Protein AF-A0A256B8X1-F1 (afdb_monomer_lite)

Sequence (48 aa):
MKSYLDQAIIDTYEIALALVVREIPLHYPDLPSDCPYSITQILDPQYF

pLDDT: mean 89.99, std 9.2, range [52.94, 97.19]

Foldseek 3Di:
DVVVLVVVVVVVVVVVLVVCVVPPVDDPVNDDPDDPDDPCLVPDPPND

Structure (mmCIF, N/CA/C/O backbone):
data_AF-A0A256B8X1-F1
#
_entry.id   AF-A0A256B8X1-F1
#
loop_
_atom_site.group_PDB
_atom_site.id
_atom_site.type_symbol
_atom_site.label_atom_id
_atom_site.label_alt_id
_atom_site.label_comp_id
_atom_site.label_asym_id
_atom_site.label_entity_id
_atom_site.label_seq_id
_atom_site.pdbx_PDB_ins_code
_atom_site.Cartn_x
_atom_site.Cartn_y
_atom_site.Cartn_z
_atom_site.occupancy
_atom_site.B_iso_or_equiv
_atom_site.auth_seq_id
_atom_site.auth_comp_id
_atom_site.auth_asym_id
_atom_site.auth_atom_id
_atom_site.pdbx_PDB_model_num
ATOM 1 N N . MET A 1 1 ? -16.014 12.015 9.556 1.00 52.94 1 MET A N 1
ATOM 2 C CA . MET A 1 1 ? -14.862 11.353 10.209 1.00 52.94 1 MET A CA 1
ATOM 3 C C . MET A 1 1 ? -14.315 10.168 9.412 1.00 52.94 1 MET A C 1
ATOM 5 O O . MET A 1 1 ? -13.106 10.029 9.397 1.00 52.94 1 MET A O 1
ATOM 9 N N . LYS A 1 2 ? -15.142 9.377 8.696 1.00 55.38 2 LYS A N 1
ATOM 10 C CA . LYS A 1 2 ? -14.652 8.322 7.776 1.00 55.38 2 LYS A CA 1
ATOM 11 C C . LYS A 1 2 ? -13.704 8.844 6.670 1.00 55.38 2 LYS A C 1
ATOM 13 O O . LYS A 1 2 ? -12.677 8.240 6.425 1.00 55.38 2 LYS A O 1
ATOM 18 N N . SER A 1 3 ? -13.968 10.034 6.123 1.00 75.00 3 SER A N 1
ATOM 19 C CA . SER A 1 3 ? -13.249 10.580 4.956 1.00 75.00 3 SER A CA 1
ATOM 20 C C . SER A 1 3 ? -11.760 10.905 5.138 1.00 75.00 3 SER A C 1
ATOM 22 O O . SER A 1 3 ? -11.048 10.970 4.147 1.00 75.00 3 SER A O 1
ATOM 24 N N . TYR A 1 4 ? -11.281 11.164 6.360 1.00 86.69 4 TYR A N 1
ATOM 25 C CA . TYR A 1 4 ? -9.866 11.514 6.563 1.00 86.69 4 TYR A CA 1
ATOM 26 C C . TYR A 1 4 ? -8.968 10.279 6.509 1.00 86.69 4 TYR A C 1
ATOM 28 O O . TYR A 1 4 ? -7.899 10.324 5.916 1.00 86.69 4 TYR A O 1
ATOM 36 N N . LEU A 1 5 ? -9.419 9.179 7.118 1.00 86.81 5 LEU A N 1
ATOM 37 C CA . LEU A 1 5 ? -8.658 7.937 7.141 1.00 86.81 5 LEU A CA 1
ATOM 38 C C . LEU A 1 5 ? -8.545 7.346 5.735 1.00 86.81 5 LEU A C 1
ATOM 40 O O . LEU A 1 5 ? -7.457 6.954 5.336 1.00 86.81 5 LEU A O 1
ATOM 44 N N . ASP A 1 6 ? -9.642 7.361 4.974 1.00 86.56 6 ASP A N 1
ATOM 45 C CA . ASP A 1 6 ? -9.653 6.885 3.589 1.00 86.56 6 ASP A CA 1
ATOM 46 C C . ASP A 1 6 ? -8.638 7.665 2.729 1.00 86.56 6 ASP A C 1
ATOM 48 O O . ASP A 1 6 ? -7.820 7.060 2.040 1.00 86.56 6 ASP A O 1
ATOM 52 N N . GLN A 1 7 ? -8.619 9.001 2.838 1.00 89.88 7 GLN A N 1
ATOM 53 C CA . GLN A 1 7 ? -7.661 9.839 2.110 1.00 89.88 7 GLN A CA 1
ATOM 54 C C . GLN A 1 7 ? -6.218 9.614 2.576 1.00 89.88 7 GLN A C 1
ATOM 56 O O . GLN A 1 7 ? -5.323 9.479 1.751 1.00 89.88 7 GLN A O 1
ATOM 61 N N . ALA A 1 8 ? -5.988 9.512 3.888 1.00 90.38 8 ALA A N 1
ATOM 62 C CA . ALA A 1 8 ? -4.651 9.286 4.427 1.00 90.38 8 ALA A CA 1
ATOM 63 C C . ALA A 1 8 ? -4.040 7.967 3.924 1.00 90.38 8 ALA A C 1
ATOM 65 O O . ALA A 1 8 ? -2.832 7.897 3.710 1.00 90.38 8 ALA A O 1
ATOM 66 N N . ILE A 1 9 ? -4.856 6.930 3.710 1.00 91.31 9 ILE A N 1
ATOM 67 C CA . ILE A 1 9 ? -4.399 5.646 3.164 1.00 91.31 9 ILE A CA 1
ATOM 68 C C . ILE A 1 9 ? -4.042 5.763 1.681 1.00 91.31 9 ILE A C 1
ATOM 70 O O . ILE A 1 9 ? -3.015 5.220 1.280 1.00 91.31 9 ILE A O 1
ATOM 74 N N . ILE A 1 10 ? -4.833 6.496 0.893 1.00 91.69 10 ILE A N 1
ATOM 75 C CA . ILE A 1 10 ? -4.523 6.777 -0.518 1.00 91.69 10 ILE A CA 1
ATOM 76 C C . ILE A 1 10 ? -3.193 7.531 -0.621 1.00 91.69 10 ILE A C 1
ATOM 78 O O . ILE A 1 10 ? -2.273 7.057 -1.285 1.00 91.69 10 ILE A O 1
ATOM 82 N N . ASP A 1 11 ? -3.051 8.635 0.118 1.00 93.44 11 ASP A N 1
ATOM 83 C CA . ASP A 1 11 ? -1.837 9.460 0.109 1.00 93.44 11 ASP A CA 1
ATOM 84 C C . ASP A 1 11 ? -0.608 8.641 0.543 1.00 93.44 11 ASP A C 1
ATOM 86 O O . ASP A 1 11 ? 0.468 8.716 -0.052 1.00 93.44 11 ASP A O 1
ATOM 90 N N . THR A 1 12 ? -0.768 7.809 1.577 1.00 93.44 12 THR A N 1
ATOM 91 C CA . THR A 1 12 ? 0.307 6.934 2.064 1.00 93.44 12 THR A CA 1
ATOM 92 C C . THR A 1 12 ? 0.691 5.886 1.021 1.00 93.44 12 THR A C 1
ATOM 94 O O . THR A 1 12 ? 1.876 5.586 0.874 1.00 93.44 12 THR A O 1
ATOM 97 N N . TYR A 1 13 ? -0.278 5.337 0.282 1.00 95.62 13 TYR A N 1
ATOM 98 C CA . TYR A 1 13 ? -0.007 4.364 -0.771 1.00 95.62 13 TYR A CA 1
ATOM 99 C C . TYR A 1 13 ? 0.787 4.983 -1.927 1.00 95.62 13 TYR A C 1
ATOM 101 O O . TYR A 1 13 ? 1.785 4.405 -2.353 1.00 95.62 13 TYR A O 1
ATOM 109 N N . GLU A 1 14 ? 0.433 6.193 -2.367 1.00 95.62 14 GLU A N 1
ATOM 110 C CA . GLU A 1 14 ? 1.192 6.923 -3.393 1.00 95.62 14 GLU A CA 1
ATOM 111 C C . GLU A 1 14 ? 2.641 7.197 -2.955 1.00 95.62 14 GLU A C 1
ATOM 113 O O . GLU A 1 14 ? 3.584 6.994 -3.727 1.00 95.62 14 GLU A O 1
ATOM 118 N N . ILE A 1 15 ? 2.845 7.587 -1.691 1.00 96.06 15 ILE A N 1
ATOM 119 C CA . ILE A 1 15 ? 4.187 7.777 -1.117 1.00 96.06 15 ILE A CA 1
ATOM 120 C C . ILE A 1 15 ? 4.962 6.453 -1.081 1.00 96.06 15 ILE A C 1
ATOM 122 O O . ILE A 1 15 ? 6.154 6.431 -1.400 1.00 96.06 15 ILE A O 1
ATOM 126 N N . ALA A 1 16 ? 4.309 5.346 -0.721 1.00 94.81 16 ALA A N 1
ATOM 127 C CA . ALA A 1 16 ? 4.932 4.026 -0.702 1.00 94.81 16 ALA A CA 1
ATOM 128 C C . ALA A 1 16 ? 5.350 3.569 -2.110 1.00 94.81 16 ALA A C 1
ATOM 130 O O . ALA A 1 16 ? 6.460 3.066 -2.277 1.00 94.81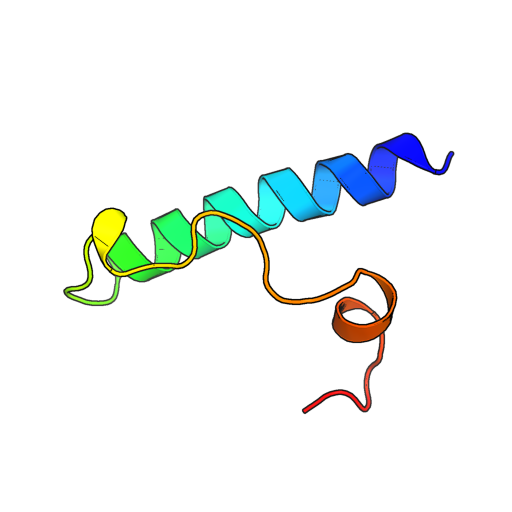 16 ALA A O 1
ATOM 131 N N . LEU A 1 17 ? 4.521 3.803 -3.134 1.00 95.94 17 LEU A N 1
ATOM 132 C CA . LEU A 1 17 ? 4.884 3.539 -4.530 1.00 95.94 17 LEU A CA 1
ATOM 133 C C . LEU A 1 17 ? 6.113 4.354 -4.951 1.00 95.94 17 LEU A C 1
ATOM 135 O O . LEU A 1 17 ? 7.055 3.801 -5.518 1.00 95.94 17 LEU A O 1
ATOM 139 N N . ALA A 1 18 ? 6.146 5.648 -4.620 1.00 95.44 18 ALA A N 1
ATOM 140 C CA . ALA A 1 18 ? 7.295 6.502 -4.914 1.00 95.44 18 ALA A CA 1
ATOM 141 C C . ALA A 1 18 ? 8.575 6.025 -4.206 1.00 95.44 18 ALA A C 1
ATOM 143 O O . ALA A 1 18 ? 9.660 6.076 -4.788 1.00 95.44 18 ALA A O 1
ATOM 144 N N . LEU A 1 19 ? 8.454 5.532 -2.970 1.00 96.56 19 LEU A N 1
ATOM 145 C CA . LEU A 1 19 ? 9.563 4.945 -2.221 1.00 96.56 19 LEU A CA 1
ATOM 146 C C . LEU A 1 19 ? 10.096 3.684 -2.909 1.00 96.56 19 LEU A C 1
ATOM 148 O O . LEU A 1 19 ? 11.303 3.568 -3.114 1.00 96.56 19 LEU A O 1
ATOM 152 N N . VAL A 1 20 ? 9.200 2.781 -3.319 1.00 96.06 20 VAL A N 1
ATOM 153 C CA . VAL A 1 20 ? 9.552 1.546 -4.033 1.00 96.06 20 VAL A CA 1
ATOM 154 C C . VAL A 1 20 ? 10.276 1.861 -5.338 1.00 96.06 20 VAL A C 1
ATOM 156 O O . VAL A 1 20 ? 11.363 1.338 -5.550 1.00 96.06 20 VAL A 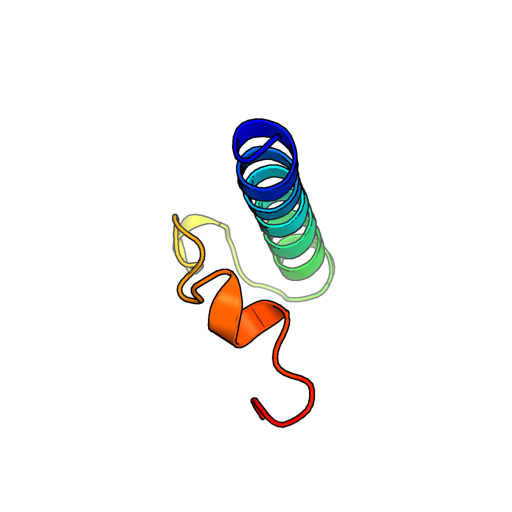O 1
ATOM 159 N N . VAL A 1 21 ? 9.741 2.754 -6.174 1.00 95.88 21 VAL A N 1
ATOM 160 C CA . VAL A 1 21 ? 10.376 3.147 -7.448 1.00 95.88 21 VAL A CA 1
ATOM 161 C C . VAL A 1 21 ? 11.740 3.814 -7.231 1.00 95.88 21 VAL A C 1
ATOM 163 O O . VAL A 1 21 ? 12.637 3.694 -8.063 1.00 95.88 21 VAL A O 1
ATOM 166 N N . ARG A 1 22 ? 11.916 4.540 -6.120 1.00 95.62 22 ARG A N 1
ATOM 167 C CA . ARG A 1 22 ? 13.191 5.187 -5.786 1.00 95.62 22 ARG A CA 1
ATOM 168 C C . ARG A 1 22 ? 14.257 4.186 -5.342 1.00 95.62 22 ARG A C 1
ATOM 170 O O . ARG A 1 22 ? 15.427 4.377 -5.663 1.00 95.62 22 ARG A O 1
ATOM 177 N N . GLU A 1 23 ? 13.881 3.191 -4.545 1.00 97.19 23 GLU A N 1
ATOM 178 C CA . GLU A 1 23 ? 14.830 2.309 -3.848 1.00 97.19 23 GLU A CA 1
ATOM 179 C C . GLU A 1 23 ? 15.035 0.960 -4.541 1.00 97.19 23 GLU A C 1
ATOM 181 O O . GLU A 1 23 ? 16.076 0.324 -4.372 1.00 97.19 23 GLU A O 1
ATOM 186 N N . ILE A 1 24 ? 14.066 0.534 -5.344 1.00 93.69 24 ILE A N 1
ATOM 187 C CA . ILE A 1 24 ? 14.037 -0.747 -6.044 1.00 93.69 24 ILE A CA 1
ATOM 188 C C . ILE A 1 24 ? 13.934 -0.450 -7.549 1.00 93.69 24 ILE A C 1
ATOM 190 O O . ILE A 1 24 ? 13.214 0.473 -7.926 1.00 93.69 24 ILE A O 1
ATOM 194 N N . PRO A 1 25 ? 14.611 -1.205 -8.442 1.00 90.31 25 PRO A N 1
ATOM 195 C CA . PRO A 1 25 ? 14.538 -1.006 -9.895 1.00 90.31 25 PRO A CA 1
ATOM 196 C C . PRO A 1 25 ? 13.203 -1.502 -10.488 1.00 90.31 25 PRO A C 1
ATOM 198 O O . PRO A 1 25 ? 13.185 -2.279 -11.438 1.00 90.31 25 PRO A O 1
ATOM 201 N N . LEU A 1 26 ? 12.088 -1.086 -9.892 1.00 93.31 26 LEU A N 1
ATOM 202 C CA . LEU A 1 26 ? 10.730 -1.291 -10.379 1.00 93.31 26 LEU A CA 1
ATOM 203 C C . LEU A 1 26 ? 10.196 0.032 -10.920 1.00 93.31 26 LEU A C 1
ATOM 205 O O . LEU A 1 26 ? 10.517 1.106 -10.406 1.00 93.31 26 LEU A O 1
ATOM 209 N N . HIS A 1 27 ? 9.357 -0.036 -11.946 1.00 93.94 27 HIS A N 1
ATOM 210 C CA . HIS A 1 27 ? 8.662 1.127 -12.477 1.00 93.94 27 HIS A CA 1
ATOM 211 C C . HIS A 1 27 ? 7.199 1.116 -12.035 1.00 93.94 27 HIS A C 1
ATOM 213 O O . HIS A 1 27 ? 6.638 0.069 -11.735 1.00 93.94 27 HIS A O 1
ATOM 219 N N . TYR A 1 28 ? 6.545 2.280 -12.030 1.00 93.94 28 TYR A N 1
ATOM 220 C CA . TYR A 1 28 ? 5.121 2.376 -11.678 1.00 93.94 28 TYR A CA 1
ATOM 221 C C . TYR A 1 28 ? 4.205 1.380 -12.421 1.00 93.94 28 TYR A C 1
ATOM 223 O O . TYR A 1 28 ? 3.322 0.838 -11.768 1.00 93.94 28 TYR A O 1
ATOM 231 N N . PRO A 1 29 ? 4.397 1.074 -13.725 1.00 95.00 29 PRO A N 1
ATOM 232 C CA . PRO A 1 29 ? 3.593 0.060 -14.417 1.00 95.00 29 PRO A CA 1
ATOM 233 C C . PRO A 1 29 ? 3.752 -1.369 -13.881 1.00 95.00 29 PRO A C 1
ATOM 235 O O . PRO A 1 29 ? 2.896 -2.208 -14.146 1.00 95.00 29 PRO A O 1
ATOM 238 N N . ASP A 1 30 ? 4.835 -1.647 -13.151 1.00 93.75 30 ASP A N 1
ATOM 239 C CA . ASP A 1 30 ? 5.100 -2.945 -12.526 1.00 93.75 30 ASP A CA 1
ATOM 240 C C . ASP A 1 30 ? 4.453 -3.060 -11.133 1.00 93.75 30 ASP A C 1
ATOM 242 O O . ASP A 1 30 ? 4.476 -4.127 -10.518 1.00 93.75 30 ASP A O 1
ATOM 246 N N . LEU A 1 31 ? 3.898 -1.960 -10.613 1.00 93.81 31 LEU A N 1
ATOM 247 C CA . LEU A 1 31 ? 3.291 -1.876 -9.290 1.00 93.81 31 LEU A CA 1
ATOM 248 C C . LEU A 1 31 ? 1.758 -1.851 -9.395 1.00 93.81 31 LEU A C 1
ATOM 250 O O . LEU A 1 31 ? 1.213 -1.411 -10.410 1.00 93.81 31 LEU A O 1
ATOM 254 N N . PRO A 1 32 ? 1.032 -2.302 -8.356 1.00 94.69 32 PRO A N 1
ATOM 255 C CA . PRO A 1 32 ? -0.418 -2.181 -8.351 1.00 94.69 32 PRO A CA 1
ATOM 256 C C . PRO A 1 32 ? -0.829 -0.701 -8.377 1.00 94.69 32 PRO A C 1
ATOM 258 O O . PRO A 1 32 ? -0.235 0.132 -7.695 1.00 94.69 32 PRO A O 1
ATOM 261 N N . SER A 1 33 ? -1.847 -0.373 -9.174 1.00 89.75 33 SER A N 1
ATOM 262 C CA . SER A 1 33 ? -2.390 0.989 -9.263 1.00 89.75 33 SER A CA 1
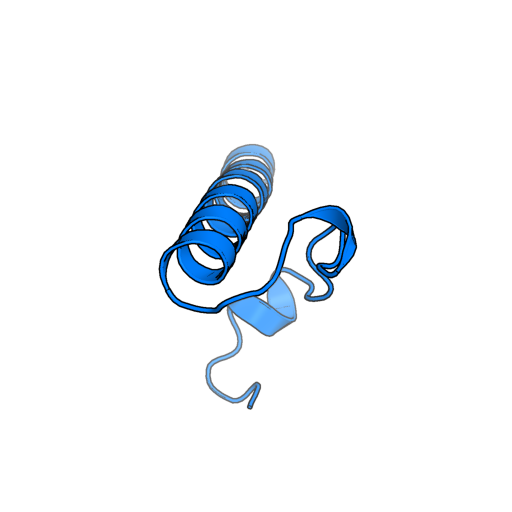ATOM 263 C C . SER A 1 33 ? -3.149 1.403 -8.005 1.00 89.75 33 S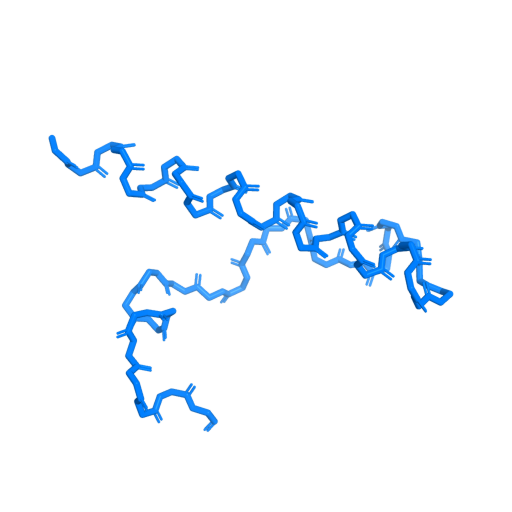ER A C 1
ATOM 265 O O . SER A 1 33 ? -3.203 2.584 -7.679 1.00 89.75 33 SER A O 1
ATOM 267 N N . ASP A 1 34 ? -3.714 0.424 -7.300 1.00 90.69 34 ASP A N 1
ATOM 268 C CA . ASP A 1 34 ? -4.550 0.605 -6.121 1.00 90.69 34 ASP A CA 1
ATOM 269 C C . ASP A 1 34 ? -4.003 -0.226 -4.961 1.00 90.69 34 ASP A C 1
ATOM 271 O O . ASP A 1 34 ? -3.465 -1.322 -5.158 1.00 90.69 34 ASP A O 1
ATOM 275 N N . CYS A 1 35 ? -4.170 0.275 -3.735 1.00 90.75 35 CYS A N 1
ATOM 276 C CA . CYS A 1 35 ? -3.714 -0.432 -2.545 1.00 90.75 35 CYS A CA 1
ATOM 277 C C . CYS A 1 35 ? -4.435 -1.788 -2.431 1.00 90.75 35 CYS A C 1
ATOM 279 O O . CYS A 1 35 ? -5.666 -1.815 -2.344 1.00 90.75 35 CYS A O 1
ATOM 281 N N . PRO A 1 36 ? -3.707 -2.923 -2.395 1.00 92.38 36 PRO A N 1
ATOM 282 C CA . PRO A 1 36 ? -4.329 -4.246 -2.345 1.00 92.38 36 PRO A CA 1
ATOM 283 C C . PRO A 1 36 ? -4.892 -4.586 -0.957 1.00 92.38 36 PRO A C 1
ATOM 285 O O . PRO A 1 36 ? -5.549 -5.614 -0.795 1.00 92.38 36 PRO A O 1
ATOM 288 N N . TYR A 1 37 ? -4.628 -3.744 0.045 1.00 91.62 37 TYR A N 1
ATOM 289 C CA . TYR A 1 37 ? -5.020 -3.964 1.429 1.00 91.62 37 TYR A CA 1
ATOM 290 C C . TYR A 1 37 ? -6.173 -3.052 1.828 1.00 91.62 37 TYR A C 1
ATOM 292 O O . TYR A 1 37 ? -6.178 -1.848 1.574 1.00 91.62 37 TYR A O 1
ATOM 300 N N . SER A 1 38 ? -7.142 -3.631 2.528 1.00 91.44 38 SER A N 1
ATOM 301 C CA . SER A 1 38 ? -8.184 -2.864 3.202 1.00 91.44 38 SER A CA 1
ATOM 302 C C . SER A 1 38 ? -7.629 -2.134 4.427 1.00 91.44 38 SER A C 1
ATOM 304 O O . SER A 1 38 ? -6.659 -2.565 5.049 1.00 91.44 38 SER A O 1
ATOM 306 N N . ILE A 1 39 ? -8.313 -1.071 4.851 1.00 89.12 39 ILE A N 1
ATOM 307 C CA . ILE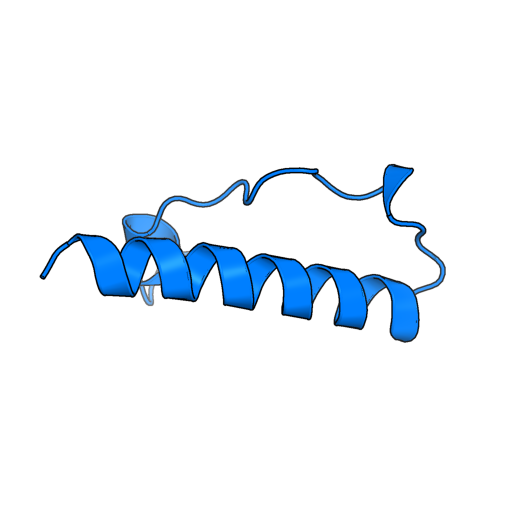 A 1 39 ? -7.971 -0.328 6.074 1.00 89.12 39 ILE A CA 1
ATOM 308 C C . ILE A 1 39 ? -7.931 -1.255 7.296 1.00 89.12 39 ILE A C 1
ATOM 310 O O . ILE A 1 39 ? -7.049 -1.128 8.138 1.00 89.12 39 ILE A O 1
ATOM 314 N N . THR A 1 40 ? -8.855 -2.217 7.384 1.00 92.19 40 THR A N 1
ATOM 315 C CA . THR A 1 40 ? -8.884 -3.193 8.482 1.00 92.19 40 THR A CA 1
ATOM 316 C C . THR A 1 40 ? -7.617 -4.040 8.521 1.00 92.19 40 THR A C 1
ATOM 318 O O . THR A 1 40 ? -7.108 -4.277 9.604 1.00 92.19 40 THR A O 1
ATOM 321 N N . GLN A 1 41 ? -7.089 -4.444 7.364 1.00 92.94 41 GLN A N 1
ATOM 322 C CA . GLN A 1 41 ? -5.838 -5.202 7.276 1.00 92.94 41 GLN A CA 1
ATOM 323 C C . GLN A 1 41 ? -4.620 -4.337 7.613 1.00 92.94 41 GLN A C 1
ATOM 325 O O . GLN A 1 41 ? -3.754 -4.771 8.357 1.00 92.94 41 GLN A O 1
ATOM 330 N N . ILE A 1 42 ? -4.575 -3.093 7.126 1.00 90.44 42 ILE A N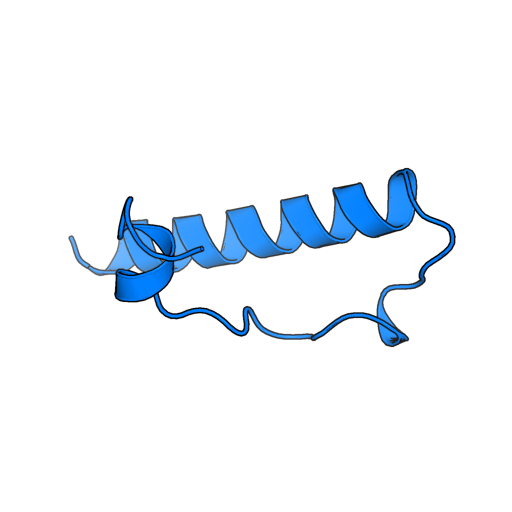 1
ATOM 331 C CA . ILE A 1 42 ? -3.469 -2.158 7.404 1.00 90.44 42 ILE A CA 1
ATOM 332 C C . ILE A 1 42 ? -3.362 -1.838 8.903 1.00 90.44 42 ILE A C 1
ATOM 334 O O . ILE A 1 42 ? -2.265 -1.656 9.425 1.00 90.44 42 ILE A O 1
ATOM 338 N N . LEU A 1 43 ? -4.500 -1.739 9.595 1.00 89.31 43 LEU A N 1
ATOM 339 C CA . LEU A 1 43 ? -4.559 -1.410 11.021 1.00 89.31 43 LEU A CA 1
ATOM 340 C C . LEU A 1 43 ? -4.498 -2.636 11.941 1.00 89.31 43 LEU A C 1
ATOM 342 O O . LEU A 1 43 ? -4.483 -2.459 13.161 1.00 89.31 43 LEU A O 1
ATOM 346 N N . ASP A 1 44 ? -4.496 -3.851 11.394 1.00 94.00 44 ASP A N 1
ATOM 347 C CA . ASP A 1 44 ? -4.431 -5.077 12.181 1.00 94.00 44 ASP A CA 1
ATOM 348 C C . ASP A 1 44 ? -2.964 -5.414 12.510 1.00 94.00 44 ASP A C 1
ATOM 350 O O . ASP A 1 44 ? -2.196 -5.789 11.624 1.00 94.00 44 ASP A O 1
ATOM 354 N N . PRO A 1 45 ? -2.545 -5.322 13.786 1.00 90.88 45 PRO A N 1
ATOM 355 C CA . PRO A 1 45 ? -1.174 -5.608 14.190 1.00 90.88 45 PRO A CA 1
ATOM 356 C C . PRO A 1 45 ? -0.820 -7.099 14.125 1.00 90.88 45 PRO A C 1
ATOM 358 O O . PRO A 1 45 ? 0.298 -7.450 14.485 1.00 90.88 45 PRO A O 1
ATOM 361 N N . GLN A 1 46 ? -1.750 -7.984 13.757 1.00 94.38 46 GLN A N 1
ATOM 362 C CA . GLN A 1 46 ? -1.501 -9.408 13.520 1.00 94.38 46 GLN A CA 1
ATOM 363 C C . GLN A 1 46 ? -1.503 -9.765 12.028 1.00 94.38 46 GLN A C 1
ATOM 365 O O . GLN A 1 46 ? -1.304 -10.931 11.685 1.00 94.38 46 GLN A O 1
ATOM 370 N N . TYR A 1 47 ? -1.722 -8.787 11.149 1.00 83.12 47 TYR A N 1
ATOM 371 C CA . TYR A 1 47 ? -1.739 -8.981 9.709 1.00 83.12 47 TYR A CA 1
ATOM 372 C C . TYR A 1 47 ? -0.305 -8.961 9.156 1.00 83.12 47 TYR A C 1
ATOM 374 O O . TYR A 1 47 ? 0.227 -7.904 8.818 1.00 83.12 47 TYR A O 1
ATOM 382 N N . PHE A 1 48 ? 0.324 -10.140 9.098 1.00 65.94 48 PHE A N 1
ATOM 383 C CA . PHE A 1 48 ? 1.630 -10.385 8.474 1.00 65.94 48 PHE A CA 1
ATOM 384 C C . PHE A 1 48 ? 1.635 -11.716 7.719 1.00 65.94 48 PHE A C 1
ATOM 386 O O . PHE A 1 48 ? 1.041 -12.690 8.239 1.00 65.94 48 PHE A O 1
#

Secondary structure (DSSP, 8-state):
-HHHHHHHHHHHHHHHHHHHHHHSS--GGGS-SS-SS-HHHHT-TT--

Radius of gyration: 12.19 Å; chains: 1; bounding box: 30×22×29 Å